Protein AF-A0A059LBB6-F1 (afdb_monomer_lite)

Foldseek 3Di:
DVPDPDDDPAPQADPCAKDWDADPVRWIKIAGQHPDFKDWPHHTADHGGIDTDDQQIWIWDDRDPPDTDTDGDHDDPPDDDPDDPDDPPPDPDPDDDDDDDDDDDDDD

pLDDT: mean 76.92, std 19.28, range [33.91, 96.25]

Secondary structure (DSSP, 8-state):
-TT-SS----SSS-TT-EEEEE-TTS-EEEEE-SSSPEEETTEEE-TT-EEEE-TT-EEEEEEETTEEEEEE------S-----PPPPP-------------------

Structure (mmCIF, N/CA/C/O backbone):
data_AF-A0A059LBB6-F1
#
_entry.id   AF-A0A059LBB6-F1
#
loop_
_atom_site.group_PDB
_atom_site.id
_atom_site.type_symbol
_atom_site.label_atom_id
_atom_site.label_alt_id
_atom_site.label_comp_id
_atom_site.label_asym_id
_atom_site.label_entity_id
_atom_site.label_seq_id
_atom_site.pdbx_PDB_ins_code
_atom_site.Cartn_x
_atom_site.Cartn_y
_atom_site.Cartn_z
_atom_site.occupancy
_atom_site.B_iso_or_equiv
_atom_site.auth_seq_id
_atom_site.auth_comp_id
_atom_site.auth_asym_id
_atom_site.auth_atom_id
_atom_site.pdbx_PDB_model_num
ATOM 1 N N . ASP A 1 1 ? 12.442 -6.240 1.344 1.00 64.00 1 ASP A N 1
ATOM 2 C CA . ASP A 1 1 ? 13.639 -5.848 2.117 1.00 64.00 1 ASP A CA 1
ATOM 3 C C . ASP A 1 1 ? 13.721 -6.728 3.375 1.00 64.00 1 ASP A C 1
ATOM 5 O O . ASP A 1 1 ? 12.679 -7.284 3.725 1.00 64.00 1 ASP A O 1
ATOM 9 N N . PRO A 1 2 ? 14.868 -6.947 4.059 1.00 74.62 2 PRO A N 1
ATOM 10 C CA . PRO A 1 2 ? 14.846 -7.585 5.378 1.00 74.62 2 PRO A CA 1
ATOM 11 C C . PRO A 1 2 ? 13.973 -6.835 6.402 1.00 74.62 2 PRO A C 1
ATOM 13 O O . PRO A 1 2 ? 13.462 -7.473 7.316 1.00 74.62 2 PRO A O 1
ATOM 16 N N . ASN A 1 3 ? 13.726 -5.539 6.207 1.00 78.62 3 ASN A N 1
ATOM 17 C CA . ASN A 1 3 ? 12.853 -4.741 7.069 1.00 78.62 3 ASN A CA 1
ATOM 18 C C . ASN A 1 3 ? 11.371 -4.761 6.654 1.00 78.62 3 ASN A C 1
ATOM 20 O O . ASN A 1 3 ? 10.574 -4.050 7.243 1.00 78.62 3 ASN A O 1
ATOM 24 N N . SER A 1 4 ? 10.988 -5.528 5.626 1.00 82.56 4 SER A N 1
ATOM 25 C CA . SER A 1 4 ? 9.576 -5.667 5.248 1.00 82.56 4 SER A CA 1
ATOM 26 C C . SER A 1 4 ? 8.891 -6.721 6.116 1.00 82.56 4 SER A C 1
ATOM 28 O O . SER A 1 4 ? 9.372 -7.861 6.157 1.00 82.56 4 SER A O 1
ATOM 30 N N . ASP A 1 5 ? 7.750 -6.366 6.710 1.00 83.88 5 ASP A N 1
ATOM 31 C CA . ASP A 1 5 ? 6.909 -7.275 7.502 1.00 83.88 5 ASP A CA 1
ATOM 32 C C . ASP A 1 5 ? 6.321 -8.398 6.640 1.00 83.88 5 ASP A C 1
ATOM 34 O O . ASP A 1 5 ? 6.396 -9.579 6.980 1.00 83.88 5 ASP A O 1
ATOM 38 N N .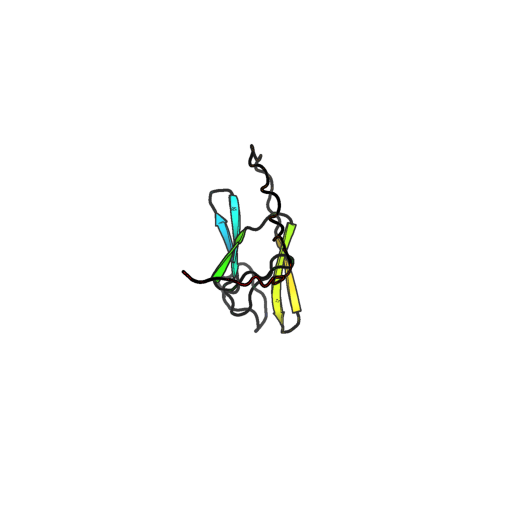 ILE A 1 6 ? 5.812 -8.042 5.458 1.00 83.88 6 ILE A N 1
ATOM 39 C CA . ILE A 1 6 ? 5.300 -8.985 4.461 1.00 83.88 6 ILE A CA 1
ATOM 40 C C . ILE A 1 6 ? 6.262 -9.017 3.275 1.00 83.88 6 ILE A C 1
ATOM 42 O O . ILE A 1 6 ? 6.608 -7.991 2.689 1.00 83.88 6 ILE A O 1
ATOM 46 N N . ARG A 1 7 ? 6.703 -10.222 2.896 1.00 86.44 7 ARG A N 1
ATOM 47 C CA . ARG A 1 7 ? 7.662 -10.423 1.802 1.00 86.44 7 ARG A CA 1
ATOM 48 C C . ARG A 1 7 ? 7.044 -11.227 0.673 1.00 86.44 7 ARG A C 1
ATOM 50 O O . ARG A 1 7 ? 6.821 -12.430 0.796 1.00 86.44 7 ARG A O 1
ATOM 57 N N . LEU A 1 8 ? 6.851 -10.570 -0.463 1.00 83.44 8 LEU A N 1
ATOM 58 C CA . LEU A 1 8 ? 6.464 -11.221 -1.708 1.00 83.44 8 LEU A CA 1
ATOM 59 C C . LEU A 1 8 ? 7.728 -11.626 -2.476 1.00 83.44 8 LEU A C 1
ATOM 61 O O . LEU A 1 8 ? 8.606 -10.804 -2.727 1.00 83.44 8 LEU A O 1
ATOM 65 N N . LYS A 1 9 ? 7.841 -12.908 -2.840 1.00 81.81 9 LYS A N 1
ATOM 66 C CA . LYS A 1 9 ? 8.957 -13.415 -3.654 1.00 81.81 9 LYS A CA 1
ATOM 67 C C . LYS A 1 9 ? 8.662 -13.159 -5.132 1.00 81.81 9 LYS A C 1
ATOM 69 O O . LYS A 1 9 ? 8.069 -14.005 -5.791 1.00 81.81 9 LYS A O 1
ATOM 74 N N . SER A 1 10 ? 9.041 -11.984 -5.627 1.00 81.94 10 SER A N 1
ATOM 75 C CA . SER A 1 10 ? 8.931 -11.616 -7.040 1.00 81.94 10 SER A CA 1
ATOM 76 C C . SER A 1 10 ? 9.945 -10.531 -7.419 1.00 81.94 10 SER A C 1
ATOM 78 O O . SER A 1 10 ? 10.268 -9.673 -6.602 1.00 81.94 10 SER A O 1
ATOM 80 N N . ASN A 1 11 ? 10.396 -10.549 -8.678 1.00 80.06 11 ASN A N 1
ATOM 81 C CA . ASN A 1 11 ? 11.256 -9.518 -9.266 1.00 80.06 11 ASN A CA 1
ATOM 82 C C . ASN A 1 11 ? 10.498 -8.236 -9.665 1.00 80.06 11 ASN A C 1
ATOM 84 O O . ASN A 1 11 ? 11.128 -7.203 -9.869 1.00 80.06 11 ASN A O 1
ATOM 88 N N . HIS A 1 12 ? 9.167 -8.292 -9.785 1.00 78.62 12 HIS A N 1
ATOM 89 C CA . HIS A 1 12 ? 8.323 -7.138 -10.126 1.00 78.62 12 HIS A CA 1
ATOM 90 C C . HIS A 1 12 ? 7.893 -6.337 -8.890 1.00 78.62 12 HIS A C 1
ATOM 92 O O . HIS A 1 12 ? 7.449 -5.197 -9.010 1.00 78.62 12 HIS A O 1
ATOM 98 N N . VAL A 1 13 ? 8.066 -6.909 -7.696 1.00 81.50 13 VAL A N 1
ATOM 99 C CA . VAL A 1 13 ? 7.789 -6.234 -6.428 1.00 81.50 13 VAL A CA 1
ATOM 100 C C . VAL A 1 13 ? 9.048 -5.507 -5.971 1.00 81.50 13 VAL A C 1
ATOM 102 O O . VAL A 1 13 ? 10.126 -6.084 -5.829 1.00 81.50 13 VAL A O 1
ATOM 105 N N . SER A 1 14 ? 8.912 -4.208 -5.729 1.00 81.75 14 SER A N 1
ATOM 106 C CA . SER A 1 14 ? 10.001 -3.375 -5.215 1.00 81.75 14 SER A CA 1
ATOM 107 C C . SER A 1 14 ? 10.410 -3.823 -3.808 1.00 81.75 14 SER A C 1
ATOM 109 O O . SER A 1 14 ? 9.610 -4.374 -3.057 1.00 81.75 14 SER A O 1
ATOM 111 N N . ARG A 1 15 ? 11.660 -3.554 -3.406 1.00 85.62 15 ARG A N 1
ATOM 112 C CA . ARG A 1 15 ? 12.148 -3.933 -2.064 1.00 85.62 15 ARG A CA 1
ATOM 113 C C . ARG A 1 15 ? 11.270 -3.374 -0.939 1.00 85.62 15 ARG A C 1
ATOM 115 O O . ARG A 1 15 ? 11.073 -4.077 0.048 1.00 85.62 15 ARG A O 1
ATOM 122 N N . THR A 1 16 ? 10.763 -2.161 -1.139 1.00 87.75 16 THR A N 1
ATOM 123 C CA . THR A 1 16 ? 9.794 -1.427 -0.318 1.00 87.75 16 THR A CA 1
ATOM 124 C C . THR A 1 16 ? 8.653 -1.001 -1.244 1.00 87.75 16 THR A C 1
ATOM 126 O O . THR A 1 16 ? 8.714 0.053 -1.870 1.00 87.75 16 THR A O 1
ATOM 129 N N . HIS A 1 17 ? 7.686 -1.891 -1.466 1.00 89.94 17 HIS A N 1
ATOM 130 C CA . HIS A 1 17 ? 6.679 -1.706 -2.519 1.00 89.94 17 HIS A CA 1
ATOM 131 C C . HIS A 1 17 ? 5.427 -0.969 -2.046 1.00 89.94 17 HIS A C 1
ATOM 133 O O . HIS A 1 17 ? 4.862 -0.158 -2.773 1.00 89.94 17 HIS A O 1
ATOM 139 N N . ALA A 1 18 ? 5.008 -1.242 -0.822 1.00 92.62 18 ALA A N 1
ATOM 140 C CA . ALA A 1 18 ? 3.920 -0.546 -0.172 1.00 92.62 18 ALA A CA 1
ATOM 141 C C . ALA A 1 18 ? 4.171 -0.551 1.329 1.00 92.62 18 ALA A C 1
ATOM 143 O O . ALA A 1 18 ? 4.872 -1.428 1.843 1.00 92.62 18 ALA A O 1
ATOM 144 N N . GLU A 1 19 ? 3.596 0.430 1.998 1.00 93.75 19 GLU A N 1
ATOM 145 C CA . GLU A 1 19 ? 3.631 0.578 3.443 1.00 93.75 19 GLU A CA 1
ATOM 146 C C . GLU A 1 19 ? 2.201 0.738 3.942 1.00 93.75 19 GLU A C 1
ATOM 148 O O . GLU A 1 19 ? 1.399 1.414 3.302 1.00 93.75 19 GLU A O 1
ATOM 153 N N . VAL A 1 20 ? 1.882 0.107 5.068 1.00 92.00 20 VAL A N 1
ATOM 154 C CA . VAL A 1 20 ? 0.611 0.305 5.762 1.00 92.00 20 VAL A CA 1
ATOM 155 C C . VAL A 1 20 ? 0.928 0.940 7.103 1.00 92.00 20 VAL A C 1
ATOM 157 O O . VAL A 1 20 ? 1.754 0.413 7.845 1.00 92.00 20 VAL A O 1
ATOM 160 N N . HIS A 1 21 ? 0.292 2.067 7.405 1.00 92.12 21 HIS A N 1
ATOM 161 C CA . HIS A 1 21 ? 0.479 2.780 8.661 1.00 92.12 21 HIS A CA 1
ATOM 162 C C . HIS A 1 21 ? -0.865 3.043 9.333 1.00 92.12 21 HIS A C 1
ATOM 164 O O . HIS A 1 21 ? -1.839 3.404 8.676 1.00 92.12 21 HIS A O 1
ATOM 170 N N . ALA A 1 22 ? -0.908 2.857 10.650 1.00 88.81 22 ALA A N 1
ATOM 171 C CA . ALA A 1 22 ? -2.044 3.231 11.480 1.00 88.81 22 ALA A CA 1
ATOM 172 C C . ALA A 1 22 ? -1.754 4.576 12.151 1.00 88.81 22 ALA A C 1
ATOM 174 O O . ALA A 1 22 ? -0.695 4.762 12.756 1.00 88.81 22 ALA A O 1
ATOM 175 N N . GLU A 1 23 ? -2.687 5.514 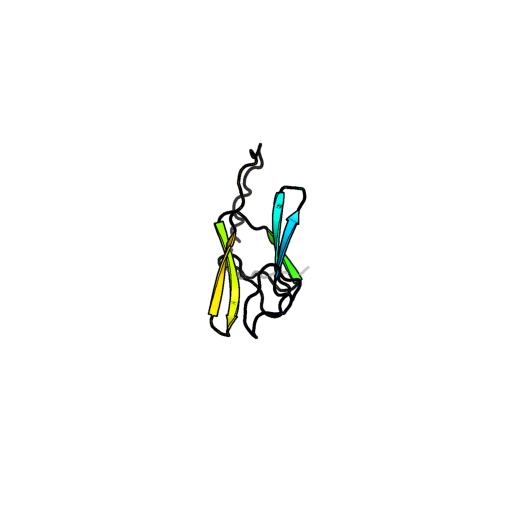12.048 1.00 88.69 23 GLU A N 1
ATOM 176 C CA . GLU A 1 23 ? -2.614 6.786 12.752 1.00 88.69 23 GLU A CA 1
ATOM 177 C C . GLU A 1 23 ? -3.168 6.667 14.183 1.00 88.69 23 GLU A C 1
ATOM 179 O O . GLU A 1 23 ? -4.019 5.818 14.460 1.00 88.69 23 GLU A O 1
ATOM 184 N N . PRO A 1 24 ? -2.770 7.561 15.112 1.00 80.75 24 PRO A N 1
ATOM 185 C CA . PRO A 1 24 ? -3.280 7.564 16.487 1.00 80.75 24 PRO A CA 1
ATOM 186 C C . PRO A 1 24 ? -4.807 7.705 16.606 1.00 80.75 24 PRO A C 1
ATOM 188 O O . PRO A 1 24 ? -5.367 7.405 17.657 1.00 80.75 24 PRO A O 1
ATOM 191 N N . GLY A 1 25 ? -5.476 8.187 15.552 1.00 82.06 25 GLY A N 1
ATOM 192 C CA . GLY A 1 25 ? -6.933 8.313 15.473 1.00 82.06 25 GLY A CA 1
ATOM 193 C C . GLY A 1 25 ? -7.671 7.032 15.074 1.00 82.06 25 GLY A C 1
ATOM 194 O O . GLY A 1 25 ? -8.894 7.066 14.986 1.00 82.06 25 GLY A O 1
ATOM 195 N N . GLY A 1 26 ? -6.958 5.931 14.820 1.00 83.12 26 GLY A N 1
ATOM 196 C CA . GLY A 1 26 ? -7.536 4.645 14.415 1.00 83.12 26 GLY A CA 1
ATOM 197 C C . GLY A 1 26 ? -7.688 4.459 12.903 1.00 83.12 26 GLY A C 1
ATOM 198 O O . GLY A 1 26 ? -7.916 3.337 12.461 1.00 83.12 26 GLY A O 1
ATOM 199 N N . SER A 1 27 ? -7.508 5.513 12.101 1.00 88.62 27 SER A N 1
ATOM 200 C CA . SER A 1 27 ? -7.458 5.401 10.640 1.00 88.62 27 SER A CA 1
ATOM 201 C C . SER A 1 27 ? -6.202 4.654 10.195 1.00 88.62 27 SER A C 1
ATOM 203 O O . SER A 1 27 ? -5.101 4.905 10.694 1.00 88.62 27 SER A O 1
ATOM 205 N N . VAL A 1 28 ? -6.360 3.753 9.229 1.00 91.75 28 VAL A N 1
ATOM 206 C CA . VAL A 1 28 ? -5.260 2.994 8.629 1.00 91.75 28 VAL A CA 1
ATOM 207 C C . VAL A 1 28 ? -5.122 3.404 7.175 1.00 91.75 28 VAL A C 1
ATOM 209 O O . VAL A 1 28 ? -6.112 3.529 6.465 1.00 91.75 28 VAL A O 1
ATOM 212 N N . TYR A 1 29 ? -3.894 3.592 6.712 1.00 94.19 29 TYR A N 1
ATOM 213 C CA . TYR A 1 29 ? -3.606 4.029 5.355 1.00 94.19 29 TYR A CA 1
ATOM 214 C C . TYR A 1 29 ? -2.593 3.107 4.692 1.00 94.19 29 TYR A C 1
ATOM 216 O O . TYR A 1 29 ? -1.619 2.681 5.313 1.00 94.19 29 TYR A O 1
ATOM 224 N N . VAL A 1 30 ? -2.782 2.864 3.398 1.00 94.81 30 VAL A N 1
ATOM 225 C CA . VAL A 1 30 ? -1.780 2.250 2.527 1.00 94.81 30 VAL A CA 1
ATOM 226 C C . VAL A 1 30 ? -1.108 3.316 1.674 1.00 94.81 30 VAL A C 1
ATOM 228 O O . VAL A 1 30 ? -1.774 4.116 1.022 1.00 94.81 30 VAL A O 1
ATOM 231 N N . THR A 1 31 ? 0.218 3.303 1.646 1.00 95.75 31 THR A N 1
ATOM 232 C CA . THR A 1 31 ? 1.049 4.146 0.788 1.00 95.75 31 THR A CA 1
ATOM 233 C C . THR A 1 31 ? 1.702 3.283 -0.281 1.00 95.75 31 THR A C 1
ATOM 235 O O . THR A 1 31 ? 2.377 2.297 0.030 1.00 95.75 31 THR A O 1
ATOM 238 N N . SER A 1 32 ? 1.537 3.652 -1.553 1.00 95.50 32 SER A N 1
ATOM 239 C CA . SER A 1 32 ? 2.249 2.989 -2.648 1.00 95.50 32 SER A CA 1
ATOM 240 C C . SER A 1 32 ? 3.653 3.570 -2.785 1.00 95.50 32 SER A C 1
ATOM 242 O O . SER A 1 32 ? 3.812 4.771 -2.979 1.00 95.50 32 SER A O 1
ATOM 244 N N . LEU A 1 33 ? 4.685 2.733 -2.696 1.00 93.31 33 LEU A N 1
ATOM 245 C CA . LEU A 1 33 ? 6.093 3.157 -2.758 1.00 93.31 33 LEU A CA 1
ATOM 246 C C . LEU A 1 33 ? 6.846 2.538 -3.945 1.00 93.31 33 LEU A C 1
ATOM 248 O O . LEU A 1 33 ? 7.942 2.973 -4.298 1.00 93.31 33 LEU A O 1
ATOM 252 N N . GLY A 1 34 ? 6.277 1.497 -4.550 1.00 88.62 34 GLY A N 1
ATOM 253 C CA . GLY A 1 34 ? 6.865 0.763 -5.655 1.00 88.62 34 GLY A CA 1
ATOM 254 C C . GLY A 1 34 ? 6.721 1.465 -7.000 1.00 88.62 34 GLY A C 1
ATOM 255 O O . GLY A 1 34 ? 5.891 2.348 -7.184 1.00 88.62 34 GLY A O 1
ATOM 256 N N . ALA A 1 35 ? 7.519 1.020 -7.972 1.00 87.56 35 ALA A N 1
ATOM 257 C CA . ALA A 1 35 ? 7.431 1.508 -9.352 1.00 87.56 35 ALA A CA 1
ATOM 258 C C . ALA A 1 35 ? 6.099 1.142 -10.035 1.00 87.56 35 ALA A C 1
ATOM 260 O O . ALA A 1 35 ? 5.659 1.845 -10.939 1.00 87.56 35 ALA A O 1
ATOM 261 N N . VAL A 1 36 ? 5.479 0.037 -9.610 1.00 90.56 36 VAL A N 1
ATOM 262 C CA . VAL A 1 36 ? 4.121 -0.352 -10.005 1.00 90.56 36 VAL A CA 1
ATOM 263 C C . VAL A 1 36 ? 3.184 0.046 -8.861 1.00 90.56 36 VAL A C 1
ATOM 265 O O . VAL A 1 36 ? 3.505 -0.283 -7.715 1.00 90.56 36 VAL A O 1
ATOM 268 N N . PRO A 1 37 ? 2.070 0.746 -9.139 1.00 93.31 37 PRO A N 1
ATOM 269 C CA . PRO A 1 37 ? 1.125 1.147 -8.107 1.00 93.31 37 PRO A CA 1
ATOM 270 C C . PRO A 1 37 ? 0.435 -0.069 -7.484 1.00 93.31 37 PRO A C 1
ATOM 272 O O . PRO A 1 37 ? 0.268 -1.114 -8.121 1.00 93.31 37 PRO A O 1
ATOM 275 N N . VAL A 1 38 ? -0.006 0.081 -6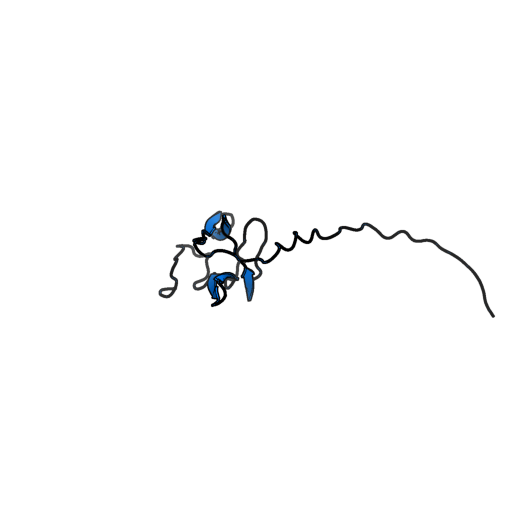.235 1.00 94.31 38 VAL A N 1
ATOM 276 C CA . VAL A 1 38 ? -0.937 -0.884 -5.634 1.00 94.31 38 VAL A CA 1
ATOM 277 C C . VAL A 1 38 ? -2.361 -0.512 -6.018 1.00 94.31 38 VAL A C 1
ATOM 279 O O . VAL A 1 38 ? -2.648 0.649 -6.303 1.00 94.31 38 VAL A O 1
ATOM 282 N N . ARG A 1 39 ? -3.270 -1.483 -6.002 1.00 96.25 39 AR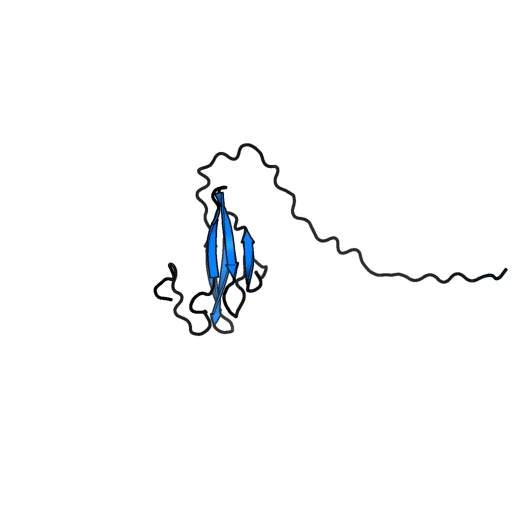G A N 1
ATOM 283 C CA . ARG A 1 39 ? -4.706 -1.218 -6.146 1.00 96.25 39 ARG A CA 1
ATOM 284 C C . ARG A 1 39 ? -5.415 -1.519 -4.843 1.00 96.25 39 ARG A C 1
ATOM 286 O O . ARG A 1 39 ? -5.075 -2.492 -4.181 1.00 96.25 39 ARG A O 1
ATOM 293 N N . VAL A 1 40 ? -6.398 -0.707 -4.495 1.00 95.88 40 VAL A N 1
ATOM 294 C CA . VAL A 1 40 ? -7.338 -0.989 -3.411 1.00 95.88 40 VAL A CA 1
ATOM 295 C C . VAL A 1 40 ? -8.710 -1.124 -4.047 1.00 95.88 40 VAL A C 1
ATOM 297 O O . VAL A 1 40 ? -9.200 -0.200 -4.698 1.00 95.88 40 VAL A O 1
ATOM 300 N N . ASN A 1 41 ? -9.300 -2.305 -3.910 1.00 94.75 41 ASN A N 1
ATOM 301 C CA . ASN A 1 41 ? -10.456 -2.744 -4.675 1.00 94.75 41 ASN A CA 1
ATOM 302 C C . ASN A 1 41 ? -10.173 -2.574 -6.182 1.00 94.75 41 ASN A C 1
ATOM 304 O O . ASN A 1 41 ? -9.219 -3.151 -6.709 1.00 94.75 41 ASN A O 1
ATOM 308 N N . ASP A 1 42 ? -10.954 -1.748 -6.873 1.00 93.44 42 ASP A N 1
ATOM 309 C CA . ASP A 1 42 ? -10.812 -1.519 -8.311 1.00 93.44 42 ASP A CA 1
ATOM 310 C C . ASP A 1 42 ? -10.004 -0.270 -8.681 1.00 93.44 42 ASP A C 1
ATOM 312 O O . ASP A 1 42 ? -9.834 0.015 -9.865 1.00 93.44 42 ASP A O 1
ATOM 316 N N . GLU A 1 43 ? -9.456 0.448 -7.703 1.00 95.81 43 GLU A N 1
ATOM 317 C CA . GLU A 1 43 ? -8.826 1.750 -7.918 1.00 95.81 43 GLU A CA 1
ATOM 318 C C . GLU A 1 43 ? -7.332 1.726 -7.577 1.00 95.81 43 GLU A C 1
ATOM 320 O O . GLU A 1 43 ? -6.901 1.188 -6.555 1.00 95.81 43 GLU A O 1
ATOM 325 N N . GLU A 1 44 ? -6.526 2.305 -8.464 1.00 95.62 44 GLU A N 1
ATOM 326 C CA . GLU A 1 44 ? -5.083 2.438 -8.279 1.00 95.62 44 GLU A CA 1
ATOM 327 C C . GLU A 1 44 ? -4.759 3.516 -7.246 1.00 95.62 44 GLU A C 1
ATOM 329 O O . GLU A 1 44 ? -5.330 4.603 -7.262 1.00 95.62 44 GLU A O 1
ATOM 334 N N . VAL A 1 45 ? -3.798 3.218 -6.373 1.00 95.94 45 VAL A N 1
ATOM 335 C CA . VAL A 1 45 ? -3.157 4.182 -5.478 1.00 95.94 45 VAL A CA 1
ATOM 336 C C . VAL A 1 45 ? -1.825 4.564 -6.126 1.00 95.94 45 VAL A C 1
ATOM 338 O O . VAL A 1 45 ? -0.902 3.740 -6.130 1.00 95.94 45 VAL A O 1
ATOM 341 N N . PRO A 1 46 ? -1.706 5.769 -6.713 1.00 95.31 46 PRO A N 1
ATOM 342 C CA . PRO A 1 46 ? -0.488 6.190 -7.392 1.00 95.31 46 PRO A CA 1
ATOM 343 C C . PRO A 1 46 ? 0.743 6.116 -6.486 1.00 95.31 46 PRO A C 1
ATOM 345 O O . PRO A 1 46 ? 0.675 6.398 -5.286 1.00 95.31 46 PRO A O 1
ATOM 348 N N . THR A 1 47 ? 1.897 5.795 -7.067 1.00 94.62 47 THR A N 1
ATOM 349 C CA . THR A 1 47 ? 3.177 5.797 -6.349 1.00 94.62 47 THR A CA 1
ATOM 350 C C . THR A 1 47 ? 3.432 7.155 -5.687 1.00 94.62 47 THR A C 1
ATOM 352 O O . THR A 1 47 ? 3.321 8.202 -6.322 1.00 94.62 47 THR A O 1
ATOM 355 N N . GLY A 1 48 ? 3.804 7.134 -4.408 1.00 94.50 48 GLY A N 1
ATOM 356 C CA . GLY A 1 48 ? 4.038 8.315 -3.577 1.00 94.50 48 GLY A CA 1
ATOM 357 C C . GLY A 1 48 ? 2.782 8.888 -2.919 1.00 94.50 48 GLY A C 1
ATOM 358 O O . GLY A 1 48 ? 2.878 9.918 -2.258 1.00 94.50 48 GLY A O 1
ATOM 359 N N . THR A 1 49 ? 1.622 8.247 -3.083 1.00 95.44 49 THR A N 1
ATOM 360 C CA . THR A 1 49 ? 0.359 8.675 -2.465 1.00 95.44 49 THR A CA 1
ATOM 361 C C . THR A 1 49 ? -0.159 7.645 -1.470 1.00 95.44 49 THR A C 1
ATOM 363 O O . THR A 1 49 ? 0.226 6.469 -1.512 1.00 95.44 49 THR A O 1
ATOM 366 N N . SER A 1 50 ? -1.036 8.109 -0.580 1.00 94.50 50 SER A N 1
ATOM 367 C CA . SER A 1 50 ? -1.662 7.302 0.462 1.00 94.50 50 SER A CA 1
ATOM 368 C C . SER A 1 50 ? -3.177 7.264 0.293 1.00 94.50 50 SER A C 1
ATOM 370 O O . SER A 1 50 ? -3.786 8.240 -0.148 1.00 94.50 50 SER A O 1
ATOM 372 N N . ARG A 1 51 ? -3.780 6.140 0.677 1.00 95.19 51 ARG A N 1
ATOM 373 C CA . ARG A 1 51 ? -5.228 5.921 0.682 1.00 95.19 51 ARG A CA 1
ATOM 374 C C . ARG A 1 51 ? -5.658 5.283 1.997 1.00 95.19 51 ARG A C 1
ATOM 376 O O . ARG A 1 51 ? -5.015 4.336 2.441 1.00 95.19 51 ARG A O 1
ATOM 383 N N . GLU A 1 52 ? -6.742 5.787 2.580 1.00 94.44 52 GLU A N 1
ATOM 384 C CA . GLU A 1 52 ? -7.365 5.200 3.773 1.00 94.44 52 GLU A CA 1
ATOM 385 C C . GLU A 1 52 ? -7.973 3.829 3.441 1.00 94.44 52 GLU A C 1
ATOM 387 O O . GLU A 1 52 ? -8.580 3.651 2.380 1.00 94.44 52 GLU A O 1
ATOM 392 N N . LEU A 1 53 ? -7.769 2.867 4.337 1.00 92.25 53 LEU A N 1
ATOM 393 C CA . LEU A 1 53 ? -8.286 1.508 4.264 1.00 92.25 53 LEU A CA 1
ATOM 394 C C . LEU A 1 53 ? -9.449 1.336 5.237 1.00 92.25 53 LEU A C 1
ATOM 396 O O . LEU A 1 53 ? -9.368 1.739 6.397 1.00 92.25 53 LEU A O 1
ATOM 400 N N . PHE A 1 54 ? -10.488 0.651 4.777 1.00 91.31 54 PHE A N 1
ATOM 401 C CA . PHE A 1 54 ? -11.631 0.245 5.585 1.00 91.31 54 PHE A CA 1
ATOM 402 C C . PHE A 1 54 ? -11.707 -1.275 5.680 1.00 91.31 54 PHE A C 1
ATOM 404 O O . PHE A 1 54 ? -11.329 -1.978 4.742 1.00 91.31 54 PHE A O 1
ATOM 411 N N . THR A 1 55 ? -12.217 -1.796 6.799 1.00 90.88 55 THR A N 1
ATOM 412 C CA . THR A 1 55 ? -12.438 -3.237 6.986 1.00 90.88 55 THR A CA 1
ATOM 413 C C . THR A 1 55 ? -13.182 -3.831 5.786 1.00 90.88 55 THR A C 1
ATOM 415 O O . THR A 1 55 ? -14.250 -3.356 5.400 1.00 90.88 55 THR A O 1
ATOM 418 N N . GLY A 1 56 ? -12.604 -4.875 5.190 1.00 91.75 56 GLY A N 1
ATOM 419 C CA . GLY A 1 56 ? -13.101 -5.525 3.978 1.00 91.75 56 GLY A CA 1
ATOM 420 C C . GLY A 1 56 ? -12.427 -5.070 2.678 1.00 91.75 56 GLY A C 1
ATOM 421 O O . GLY A 1 56 ? -12.638 -5.713 1.646 1.00 91.75 56 GLY A O 1
ATOM 422 N N . ASP A 1 57 ? -11.603 -4.017 2.703 1.00 94.00 57 ASP A N 1
ATOM 423 C CA . ASP A 1 57 ? -10.867 -3.559 1.524 1.00 94.00 57 ASP A CA 1
ATOM 424 C C . ASP A 1 57 ? -9.860 -4.604 1.032 1.00 94.00 57 ASP A C 1
ATOM 426 O O . ASP A 1 57 ? -9.144 -5.256 1.799 1.00 94.00 57 ASP A O 1
ATOM 430 N N . LYS A 1 58 ? -9.776 -4.738 -0.294 1.00 95.69 58 LYS A N 1
ATOM 431 C CA . LYS A 1 58 ? -8.879 -5.678 -0.970 1.00 95.69 58 LYS A CA 1
ATOM 432 C C . LYS A 1 58 ? -7.698 -4.949 -1.577 1.00 95.69 58 LYS A C 1
ATOM 434 O O . LYS A 1 58 ? -7.853 -4.189 -2.526 1.00 95.69 58 LYS A O 1
ATOM 439 N N . ILE A 1 59 ? -6.501 -5.217 -1.085 1.00 94.19 59 ILE A N 1
ATOM 440 C CA . ILE A 1 59 ? -5.266 -4.638 -1.605 1.00 94.19 59 ILE A CA 1
ATOM 441 C C . ILE A 1 59 ? -4.669 -5.605 -2.628 1.00 94.19 59 ILE A C 1
ATOM 443 O O . ILE A 1 59 ? -4.364 -6.752 -2.307 1.00 94.19 59 ILE A O 1
ATOM 447 N N . PHE A 1 60 ? -4.465 -5.149 -3.859 1.00 94.50 60 PHE A N 1
ATOM 448 C CA . PHE A 1 60 ? -3.823 -5.916 -4.917 1.00 94.50 60 PHE A CA 1
ATOM 449 C C . PHE A 1 60 ? -2.408 -5.407 -5.181 1.00 94.50 60 PHE A C 1
ATOM 451 O O . PHE A 1 60 ? -2.190 -4.230 -5.478 1.00 94.50 60 PHE A O 1
ATOM 458 N N . VAL A 1 61 ? -1.447 -6.328 -5.126 1.00 91.81 61 VAL A N 1
ATOM 459 C CA . VAL A 1 61 ? -0.035 -6.071 -5.430 1.00 91.81 61 VAL A CA 1
ATOM 460 C C . VAL A 1 61 ? 0.375 -6.844 -6.678 1.00 91.81 61 VAL A C 1
ATOM 462 O O . VAL A 1 61 ? 0.223 -8.067 -6.731 1.00 91.81 61 VAL A O 1
ATOM 465 N N . GLY A 1 62 ? 0.916 -6.149 -7.680 1.00 87.94 62 GLY A N 1
ATOM 466 C CA . GLY A 1 62 ? 1.444 -6.771 -8.894 1.00 87.94 62 GLY A CA 1
ATOM 467 C C . GLY A 1 62 ? 2.694 -7.600 -8.597 1.00 87.94 62 GLY A C 1
ATOM 468 O O . GLY A 1 62 ? 3.726 -7.058 -8.213 1.00 87.94 62 GLY A O 1
ATOM 469 N N . ILE A 1 63 ? 2.612 -8.921 -8.774 1.00 85.44 63 ILE A N 1
ATOM 470 C CA . ILE A 1 63 ? 3.741 -9.840 -8.571 1.00 85.44 63 ILE A CA 1
ATOM 471 C C . ILE A 1 63 ? 4.357 -10.330 -9.884 1.00 85.44 63 ILE A C 1
ATOM 473 O O . ILE A 1 63 ? 5.503 -10.745 -9.879 1.00 85.44 63 ILE A O 1
ATOM 477 N N . GLU A 1 64 ? 3.661 -10.297 -11.011 1.00 82.19 64 GLU A N 1
ATOM 478 C CA . GLU A 1 64 ? 4.206 -10.576 -12.353 1.00 82.19 64 GLU A CA 1
ATOM 479 C C . GLU A 1 64 ? 3.405 -9.737 -13.362 1.00 82.19 64 GLU A C 1
ATOM 481 O O . GLU A 1 64 ? 2.366 -9.194 -12.987 1.00 82.19 64 GLU A O 1
ATOM 486 N N . GLU A 1 65 ? 3.828 -9.659 -14.630 1.00 76.19 65 GLU A N 1
ATOM 487 C CA . GLU A 1 65 ? 3.179 -8.823 -15.668 1.00 76.19 65 GLU A CA 1
ATOM 488 C C . GLU A 1 65 ? 1.648 -8.968 -15.742 1.00 76.19 65 GLU A C 1
ATOM 490 O O . GLU A 1 65 ? 0.954 -8.001 -16.041 1.00 76.19 65 GLU A O 1
ATOM 495 N N . ALA A 1 66 ? 1.109 -10.150 -15.430 1.00 78.75 66 ALA A N 1
ATOM 496 C CA . ALA A 1 66 ? -0.330 -10.419 -15.436 1.00 78.75 66 ALA A CA 1
ATOM 497 C C . ALA A 1 66 ? -0.857 -11.032 -14.126 1.00 78.75 66 ALA A C 1
ATOM 499 O O . ALA A 1 66 ? -1.974 -11.552 -14.095 1.00 78.75 66 ALA A O 1
ATOM 500 N N . ARG A 1 67 ? -0.068 -11.027 -13.041 1.00 86.75 67 ARG A N 1
ATOM 501 C CA . ARG A 1 67 ? -0.479 -11.635 -11.766 1.00 86.75 67 ARG A CA 1
ATOM 502 C C . ARG A 1 67 ? -0.504 -10.620 -10.644 1.00 86.75 67 ARG A C 1
ATOM 504 O O . ARG A 1 67 ? 0.501 -9.980 -10.347 1.00 86.75 67 ARG A O 1
ATOM 511 N N . MET A 1 68 ? -1.642 -10.566 -9.962 1.00 88.75 68 MET A N 1
ATOM 512 C CA . MET A 1 68 ? -1.830 -9.788 -8.745 1.00 88.75 68 MET A CA 1
ATOM 513 C C . MET A 1 68 ? -1.982 -10.717 -7.541 1.00 88.75 68 MET A C 1
ATOM 515 O O . MET A 1 68 ? -2.530 -11.816 -7.648 1.00 88.75 68 MET A O 1
ATOM 519 N N . ARG A 1 69 ? -1.490 -10.274 -6.385 1.00 90.81 69 ARG A N 1
ATOM 520 C CA . ARG A 1 69 ? -1.795 -10.868 -5.083 1.00 90.81 69 ARG A CA 1
ATOM 521 C C . ARG A 1 69 ? -2.816 -10.009 -4.369 1.00 90.81 69 ARG A C 1
ATOM 523 O O . ARG A 1 69 ? -2.544 -8.840 -4.143 1.00 90.81 69 ARG A O 1
ATOM 530 N N . GLU A 1 70 ? -3.946 -10.617 -4.029 1.00 92.75 70 GLU A N 1
ATOM 531 C CA . GLU A 1 70 ? -4.963 -10.037 -3.153 1.00 92.75 70 GLU A CA 1
ATOM 532 C C . GLU A 1 70 ? -4.533 -10.212 -1.690 1.00 92.75 70 GLU A C 1
ATOM 534 O O . GLU A 1 70 ? -4.098 -11.295 -1.287 1.00 92.75 70 GLU A O 1
ATOM 539 N N . ILE A 1 71 ? -4.647 -9.138 -0.918 1.00 90.81 71 ILE A N 1
ATOM 540 C CA . ILE A 1 71 ? -4.454 -9.074 0.528 1.00 90.81 71 ILE A CA 1
ATOM 541 C C . ILE A 1 71 ? -5.717 -8.417 1.085 1.00 90.81 71 ILE A C 1
ATOM 543 O O . ILE A 1 71 ? -6.040 -7.295 0.704 1.00 90.81 71 ILE A O 1
ATOM 547 N N . LEU A 1 72 ? -6.445 -9.119 1.948 1.00 91.38 72 LEU A N 1
ATOM 548 C CA . LEU A 1 72 ? -7.636 -8.583 2.604 1.00 91.38 72 LEU A CA 1
ATOM 549 C C . LEU A 1 72 ? -7.220 -7.768 3.830 1.00 91.38 72 LEU A C 1
ATOM 551 O O . LEU A 1 72 ? -6.417 -8.243 4.634 1.00 91.38 72 LEU A O 1
ATOM 555 N N . PHE A 1 73 ? -7.769 -6.565 3.969 1.00 89.81 73 PHE A N 1
ATOM 556 C CA . PHE A 1 73 ? -7.645 -5.779 5.186 1.00 89.81 73 PHE A CA 1
ATOM 557 C C . PHE A 1 73 ? -8.839 -6.053 6.108 1.00 89.81 73 PHE A C 1
ATOM 559 O O . PHE A 1 73 ? -9.987 -5.804 5.744 1.00 89.81 73 PHE A O 1
ATOM 566 N N . GLU A 1 74 ? -8.560 -6.553 7.310 1.00 88.31 74 GLU A N 1
ATOM 567 C CA . GLU A 1 74 ? -9.542 -6.721 8.382 1.00 88.31 74 GLU A CA 1
ATOM 568 C C . GLU A 1 74 ? -9.077 -5.902 9.590 1.00 88.31 74 GLU A C 1
ATOM 570 O O . GLU A 1 74 ? -8.035 -6.198 10.176 1.00 88.31 74 GLU A O 1
ATOM 575 N N . GLY A 1 75 ? -9.818 -4.844 9.929 1.00 81.00 75 GLY A N 1
ATOM 576 C CA . GLY A 1 75 ? -9.649 -4.129 11.190 1.00 81.00 75 GLY A CA 1
ATOM 577 C C . GLY A 1 75 ? -10.497 -4.780 12.282 1.00 81.00 75 GLY A C 1
ATOM 578 O O . GLY A 1 75 ? -11.624 -5.197 12.023 1.00 81.00 75 GLY A O 1
ATOM 579 N N . GLU A 1 76 ? -9.972 -4.873 13.503 1.00 73.12 76 GLU A N 1
ATOM 580 C CA . GLU A 1 76 ? -10.774 -5.256 14.669 1.00 73.12 76 GLU A CA 1
ATOM 581 C C . GLU A 1 76 ? -11.667 -4.065 15.064 1.00 73.12 76 GLU A C 1
ATOM 583 O O . GLU A 1 76 ? -11.198 -3.086 15.645 1.00 73.12 76 GLU A O 1
ATOM 588 N N . ASP A 1 77 ? -12.961 -4.135 14.736 1.00 58.88 77 ASP A N 1
ATOM 589 C CA . ASP A 1 77 ? -13.990 -3.136 15.080 1.00 58.88 77 ASP A CA 1
ATOM 590 C C . ASP A 1 77 ? -14.345 -3.120 16.592 1.00 58.88 77 ASP A C 1
ATOM 592 O O . ASP A 1 77 ? -15.497 -2.925 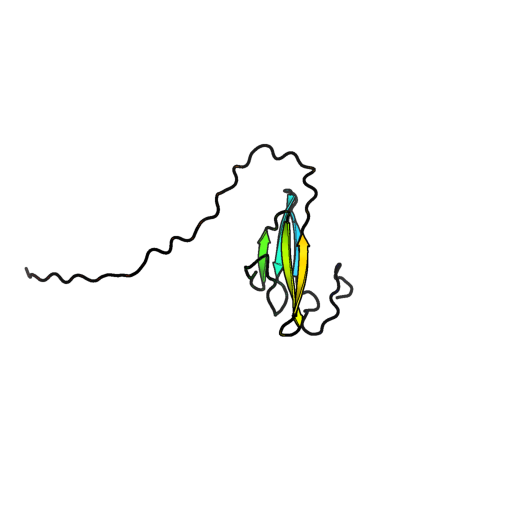16.976 1.00 58.88 77 ASP A O 1
ATOM 596 N N . ASP A 1 78 ? -13.383 -3.306 17.500 1.00 52.28 78 ASP A N 1
ATOM 597 C CA . ASP A 1 78 ? -13.634 -3.258 18.955 1.00 52.28 78 ASP A CA 1
ATOM 598 C C . ASP A 1 78 ? -13.744 -1.822 19.512 1.00 52.28 78 ASP A C 1
ATOM 600 O O . ASP A 1 78 ? -13.839 -1.601 20.722 1.00 52.28 78 ASP A O 1
ATOM 604 N N . THR A 1 79 ? -13.783 -0.807 18.645 1.00 46.97 79 THR A N 1
ATOM 605 C CA . THR A 1 79 ? -14.014 0.585 19.050 1.00 46.97 79 THR A CA 1
ATOM 606 C C . THR A 1 79 ? -15.421 1.040 18.680 1.00 46.97 79 THR A C 1
ATOM 608 O O . THR A 1 79 ? -15.754 1.272 17.524 1.00 46.97 79 THR A O 1
ATOM 611 N N . VAL A 1 80 ? -16.261 1.214 19.704 1.00 42.94 80 VAL A N 1
ATOM 612 C CA . VAL A 1 80 ? -17.564 1.886 19.618 1.00 42.94 80 VAL A CA 1
ATOM 613 C C . VAL A 1 80 ? -17.404 3.237 18.907 1.00 42.94 80 VAL A C 1
ATOM 615 O O . VAL A 1 80 ? -16.872 4.189 19.480 1.00 42.94 80 VAL A O 1
ATOM 618 N N . VAL A 1 81 ? -17.900 3.345 17.673 1.00 44.88 81 VAL A N 1
ATOM 619 C CA . VAL A 1 81 ? -17.932 4.612 16.933 1.00 44.88 81 VAL A CA 1
ATOM 620 C C . VAL A 1 81 ? -19.115 5.447 17.431 1.00 44.88 81 VAL A C 1
ATOM 622 O O . VAL A 1 81 ? -20.249 5.304 16.974 1.00 44.88 81 VAL A O 1
ATOM 625 N N . LEU A 1 82 ? -18.862 6.349 18.382 1.00 40.72 82 LEU A N 1
ATOM 626 C CA . LEU A 1 82 ? -19.779 7.449 18.687 1.00 40.72 82 LEU A CA 1
ATOM 627 C C . LEU A 1 82 ? -19.697 8.486 17.558 1.00 40.72 82 LEU A C 1
ATOM 629 O O . LEU A 1 82 ? -18.895 9.411 17.610 1.00 40.72 82 LEU A O 1
ATOM 633 N N . GLY A 1 83 ? -20.542 8.312 16.541 1.00 45.41 83 GLY A N 1
ATOM 634 C CA . GLY A 1 83 ? -20.987 9.369 15.633 1.00 45.41 83 GLY A CA 1
ATOM 635 C C . GLY A 1 83 ? -19.907 10.061 14.798 1.00 45.41 83 GLY A C 1
ATOM 636 O O . GLY A 1 83 ? -19.451 11.150 15.133 1.00 45.41 83 GLY A O 1
ATOM 637 N N . ARG A 1 84 ? -19.646 9.530 13.604 1.00 43.75 84 ARG A N 1
ATOM 638 C CA . ARG A 1 84 ? -19.422 10.373 12.426 1.00 43.75 84 ARG A CA 1
ATOM 639 C C . ARG A 1 84 ? -20.251 9.807 11.289 1.00 43.75 84 ARG A C 1
ATOM 641 O O . ARG A 1 84 ? -20.088 8.651 10.914 1.00 43.75 84 ARG A O 1
ATOM 648 N N . GLU A 1 85 ? -21.202 10.608 10.820 1.00 39.59 85 GLU A N 1
ATOM 649 C CA . GLU A 1 85 ? -22.012 10.305 9.646 1.00 39.59 85 GLU A CA 1
ATOM 650 C C . GLU A 1 85 ? -21.088 9.911 8.493 1.00 39.59 85 GLU A C 1
ATOM 652 O O . GLU A 1 85 ? -20.168 10.652 8.138 1.00 39.59 85 GLU A O 1
ATOM 657 N N . ALA A 1 86 ? -21.320 8.724 7.936 1.00 40.03 86 ALA A N 1
ATOM 658 C CA . ALA A 1 86 ? -20.672 8.288 6.715 1.00 40.03 86 ALA A CA 1
ATOM 659 C C . ALA A 1 86 ? -20.933 9.343 5.633 1.00 40.03 86 ALA A C 1
ATOM 661 O O . ALA A 1 86 ? -22.080 9.594 5.260 1.00 40.03 86 ALA A O 1
ATOM 662 N N . CYS A 1 87 ? -19.866 9.975 5.147 1.00 33.91 87 CYS A N 1
ATOM 663 C CA . CYS A 1 87 ? -19.949 10.838 3.982 1.00 33.91 87 CYS A CA 1
ATOM 664 C C . CYS A 1 87 ? -20.365 9.942 2.799 1.00 33.91 87 CYS A C 1
ATOM 666 O O . CYS A 1 87 ? -19.661 8.967 2.518 1.00 33.91 87 CYS A O 1
ATOM 668 N N . PRO A 1 88 ? -21.514 10.176 2.140 1.00 45.88 88 PRO A N 1
ATOM 669 C CA . PRO A 1 88 ? -21.934 9.332 1.032 1.00 45.88 88 PRO A CA 1
ATOM 670 C C . PRO A 1 88 ? -20.905 9.408 -0.108 1.00 45.88 88 PRO A C 1
ATOM 672 O O . PRO A 1 88 ? -20.296 10.462 -0.314 1.00 45.88 88 PRO A O 1
ATOM 675 N N . PRO A 1 89 ? -20.702 8.313 -0.866 1.00 48.53 89 PRO A N 1
ATOM 676 C CA . PRO A 1 89 ? -19.730 8.276 -1.948 1.00 48.53 89 PRO A CA 1
ATOM 677 C C . PRO A 1 89 ? -20.056 9.376 -2.957 1.00 48.53 89 PRO A C 1
ATOM 679 O O . PRO A 1 89 ? -21.137 9.400 -3.550 1.00 48.53 89 PRO A O 1
ATOM 682 N N . GLN A 1 90 ? -19.112 10.300 -3.133 1.00 49.75 90 GLN A N 1
ATOM 683 C CA . GLN A 1 90 ? -19.194 11.401 -4.081 1.00 49.75 90 GLN A CA 1
ATOM 684 C C . GLN A 1 90 ? -19.162 10.825 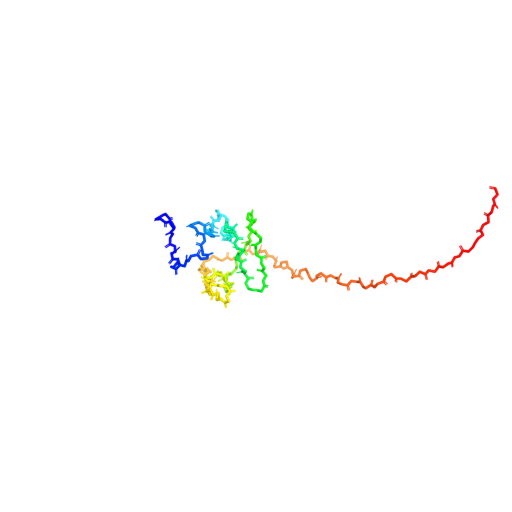-5.505 1.00 49.75 90 GLN A C 1
ATOM 686 O O . GLN A 1 90 ? -18.115 10.742 -6.145 1.00 49.75 90 GLN A O 1
ATOM 691 N N . GLN A 1 91 ? -20.323 10.383 -6.000 1.00 47.62 91 GLN A N 1
ATOM 692 C CA . GLN A 1 91 ? -20.520 10.038 -7.400 1.00 47.62 91 GLN A CA 1
ATOM 693 C C . GLN A 1 91 ? -20.143 11.262 -8.230 1.00 47.62 91 GLN A C 1
ATOM 695 O O . GLN A 1 91 ? -20.837 12.279 -8.228 1.00 47.62 91 GLN A O 1
ATOM 700 N N . SER A 1 92 ? -19.012 11.159 -8.928 1.00 44.81 92 SER A N 1
ATOM 701 C CA . SER A 1 92 ? -18.594 12.134 -9.924 1.00 44.81 92 SER A CA 1
ATOM 702 C C . SER A 1 92 ? -19.721 12.305 -10.931 1.00 44.81 92 SER A C 1
ATOM 704 O O . SER A 1 92 ? -20.011 11.413 -11.730 1.00 44.81 92 SER A O 1
ATOM 706 N N . ALA A 1 93 ? -20.381 13.458 -10.866 1.00 51.09 93 ALA A N 1
ATOM 707 C CA . ALA A 1 93 ? -21.373 13.861 -11.834 1.00 51.09 93 ALA A CA 1
ATOM 708 C C . ALA A 1 93 ? -20.690 13.992 -13.202 1.00 51.09 93 ALA A C 1
ATOM 710 O O . ALA A 1 93 ? -20.093 15.013 -13.538 1.00 51.09 93 ALA A O 1
ATOM 711 N N . ARG A 1 94 ? -20.799 12.941 -14.018 1.00 52.88 94 ARG A N 1
ATOM 712 C CA . ARG A 1 94 ? -20.770 13.062 -15.474 1.00 52.88 94 ARG A CA 1
ATOM 713 C C . ARG A 1 94 ? -21.953 13.944 -15.878 1.00 52.88 94 ARG A C 1
ATOM 715 O O . ARG A 1 94 ? -23.059 13.446 -16.065 1.00 52.88 94 ARG A O 1
ATOM 722 N N . ALA A 1 95 ? -21.724 15.244 -16.022 1.00 49.78 95 ALA A N 1
ATOM 723 C CA . ALA A 1 95 ? -22.594 16.110 -16.805 1.00 49.78 95 ALA A CA 1
ATOM 724 C C . ALA A 1 95 ? -21.993 16.233 -18.211 1.00 49.78 95 ALA A C 1
ATOM 726 O O . ALA A 1 95 ? -20.826 16.577 -18.379 1.00 49.78 95 ALA A O 1
ATOM 727 N N . GLY A 1 96 ? -22.792 15.824 -19.195 1.00 43.41 96 GLY A N 1
ATOM 728 C CA . GLY A 1 96 ? -22.428 15.669 -20.597 1.00 43.41 96 GLY A CA 1
ATOM 729 C C . GLY A 1 96 ? -22.244 16.980 -21.383 1.00 43.41 96 GLY A C 1
ATOM 730 O O . GLY A 1 96 ? -22.024 18.043 -20.810 1.00 43.41 96 GLY A O 1
ATOM 731 N N . PRO A 1 97 ? -22.271 16.883 -22.723 1.00 54.88 97 PRO A N 1
ATOM 732 C CA . PRO A 1 97 ? -21.479 17.719 -23.614 1.00 54.88 97 PRO A CA 1
ATOM 733 C C . PRO A 1 97 ? -22.078 19.098 -23.907 1.00 54.88 97 PRO A C 1
ATOM 735 O O . PRO A 1 97 ? -23.292 19.300 -23.934 1.00 54.88 97 PRO A O 1
ATOM 738 N N . ALA A 1 98 ? -21.166 20.020 -24.217 1.00 56.22 98 ALA A N 1
ATOM 739 C CA . ALA A 1 98 ? -21.423 21.343 -24.759 1.00 56.22 98 ALA A CA 1
ATOM 740 C C . ALA A 1 98 ? -22.340 21.298 -25.993 1.00 56.22 98 ALA A C 1
ATOM 742 O O . ALA A 1 98 ? -22.130 20.513 -26.916 1.00 56.22 98 ALA A O 1
ATOM 743 N N . SER A 1 99 ? -23.326 22.195 -26.027 1.00 55.16 99 SER A N 1
ATOM 744 C CA . SER A 1 99 ? -24.067 22.546 -27.240 1.00 55.16 99 SER A CA 1
ATOM 745 C C . SER A 1 99 ? -23.913 24.050 -27.504 1.00 55.16 99 SER A C 1
ATOM 747 O O . SER A 1 99 ? -24.133 24.839 -26.583 1.00 55.16 99 SER A O 1
ATOM 749 N N . PRO A 1 100 ? -23.544 24.465 -28.729 1.00 63.34 100 PRO A N 1
ATOM 750 C CA . PRO A 1 100 ? -23.338 25.861 -29.095 1.00 63.34 100 PRO A CA 1
ATOM 751 C C . PRO A 1 100 ? -24.647 26.492 -29.584 1.00 63.34 100 PRO A C 1
ATOM 753 O O . PRO A 1 100 ? -25.440 25.832 -30.258 1.00 63.34 100 PRO A O 1
ATOM 756 N N . LYS A 1 101 ? -24.863 27.786 -29.314 1.00 55.78 101 LYS A N 1
ATOM 757 C CA . LYS A 1 101 ? -25.860 28.591 -30.036 1.00 55.78 101 LYS A CA 1
ATOM 758 C C . LYS A 1 101 ? -25.318 29.986 -30.342 1.00 55.78 101 LYS A C 1
ATOM 760 O O . LYS A 1 101 ? -24.971 30.747 -29.447 1.00 55.78 101 LYS A O 1
ATOM 765 N N . HIS A 1 102 ? -25.251 30.251 -31.642 1.00 51.03 102 HIS A N 1
ATOM 766 C CA . HIS A 1 102 ? -25.022 31.533 -32.294 1.00 51.03 102 HIS A CA 1
ATOM 767 C C . HIS A 1 102 ? -26.052 32.595 -31.867 1.00 51.03 102 HIS A C 1
ATOM 769 O O . HIS A 1 102 ? -27.226 32.273 -31.690 1.00 51.03 102 HIS A O 1
ATOM 775 N N . GLY A 1 103 ? -25.630 33.861 -31.821 1.00 44.22 103 GLY A N 1
ATOM 776 C CA . GLY A 1 103 ? -26.502 35.037 -31.758 1.00 44.22 103 GLY A CA 1
ATOM 777 C C . GLY A 1 103 ? -25.730 36.302 -32.149 1.00 44.22 103 GLY A C 1
ATOM 778 O O . GLY A 1 103 ? -24.740 36.632 -31.510 1.00 44.22 103 GLY A O 1
ATOM 779 N N . TRP A 1 104 ? -26.144 36.928 -33.251 1.00 48.78 104 TRP A N 1
ATOM 780 C CA . TRP A 1 104 ? -25.600 38.138 -33.885 1.00 48.78 104 TRP A CA 1
ATOM 781 C C . TRP A 1 104 ? -25.912 39.457 -33.141 1.00 48.78 104 TRP A C 1
ATOM 783 O O . TRP A 1 104 ? -26.858 39.489 -32.359 1.00 48.78 104 TRP A O 1
ATOM 793 N N . ALA A 1 105 ? -25.216 40.526 -33.586 1.00 51.31 105 ALA A N 1
ATOM 794 C CA . ALA A 1 105 ? -25.570 41.966 -33.551 1.00 51.31 105 ALA A CA 1
ATOM 795 C C . ALA A 1 105 ? -25.362 42.702 -32.204 1.00 51.31 105 ALA A C 1
ATOM 797 O O . ALA A 1 105 ? -25.652 42.143 -31.157 1.00 51.31 105 ALA A O 1
ATOM 798 N N . SER A 1 106 ? -24.880 43.949 -32.112 1.00 58.50 106 SER A N 1
ATOM 799 C CA . SER A 1 106 ? -24.566 45.018 -33.079 1.00 58.50 106 SER A CA 1
ATOM 800 C C . SER A 1 106 ? -23.637 46.055 -32.416 1.00 58.50 106 SER A C 1
ATOM 802 O O . SER A 1 106 ? -23.562 46.111 -31.189 1.00 58.50 106 SER A O 1
ATOM 804 N N . GLU A 1 107 ? -22.968 46.858 -33.248 1.00 48.09 107 GLU A N 1
ATOM 805 C CA . GLU A 1 107 ? -22.304 48.133 -32.929 1.00 48.09 107 GLU A CA 1
ATOM 806 C C . GLU A 1 107 ? -23.132 49.105 -32.058 1.00 48.09 107 GLU A C 1
ATOM 808 O O . GLU A 1 107 ? -24.348 49.195 -32.232 1.00 48.09 107 GLU A O 1
ATOM 813 N N . ASP A 1 108 ? -22.440 49.873 -31.202 1.00 56.34 108 ASP A N 1
ATOM 814 C CA . ASP A 1 108 ? -22.433 51.354 -31.199 1.00 56.34 108 ASP A CA 1
ATOM 815 C C . ASP A 1 108 ? -21.076 51.859 -30.662 1.00 56.34 108 ASP A C 1
ATOM 817 O O . ASP A 1 108 ? -20.605 51.309 -29.634 1.00 56.34 108 ASP A O 1
#

Sequence (108 aa):
DPNSDIRLKSNHVSRTHAEVHAEPGGSVYVTSLGAVPVRVNDEEVPTGTSRELFTGDKIFVGIEEARMREILFEGEDDTVVLGREACPPQQSARAGPASPKHGWASED

Radius of gyration: 21.71 Å; chains: 1; bounding box: 41×65×54 Å